Protein AF-A0A6L7U3V0-F1 (afdb_monomer_lite)

pLDDT: mean 71.32, std 18.44, range [29.11, 94.19]

Secondary structure (DSSP, 8-state):
-------S-HHHHHS-PPPPSS-TTT--S-EEEEEEEEEEEBTEEEEEEEEEEETTT--EE-PPPTTB-TTSBBHHHHHHHHHHHHTT--HHHHHHGGGGGT----HHHHHHHHHHHHHH--TT--GGG-SSSTTHHHHHTTSS--

Radius of gyration: 19.59 Å; chains: 1; bounding box: 61×40×42 Å

Foldseek 3Di:
DDPPPPPPDVVQQQDADDQDCADPPPRHRAKDWDDWDWDAAPPDDIHIWTWIAHPPPRDIDTDGGPQADPVRYGPVRLVVLQVCVVVVNPLVNSQCVCVVVVDGDDSVNSVVVNVVVVVVDPPPPPCVVVPPPVPPVVVVVVPVPD

Sequence (146 aa):
MSFTVVPEDPARQLADPGPPEACPYCGKRASWRNGCYERHRLPLDPCRVQRWRCQTCGRTHSPSPDGVTRQQRTWPWQEILMRLYWLGVSLRATSASPEVLGCFVSPTSLWRDVPRLQMEVQWGQSTRCGTFIRESVVAQLSNDGH

Structure (mmCIF, N/CA/C/O backbone):
data_AF-A0A6L7U3V0-F1
#
_entry.id   AF-A0A6L7U3V0-F1
#
loop_
_atom_site.group_PDB
_atom_site.id
_atom_site.type_symbol
_atom_site.label_atom_id
_atom_site.label_alt_id
_atom_site.label_comp_id
_atom_site.label_asym_id
_atom_site.label_entity_id
_atom_site.label_seq_id
_atom_site.pdbx_PDB_ins_code
_atom_site.Cartn_x
_atom_site.Cartn_y
_atom_site.Cartn_z
_atom_site.occupancy
_atom_site.B_iso_or_equiv
_atom_site.auth_seq_id
_atom_site.auth_comp_id
_atom_site.auth_asym_id
_atom_site.auth_atom_id
_atom_site.pdbx_PDB_model_num
ATOM 1 N N . MET A 1 1 ? 15.009 -19.023 -14.435 1.00 32.69 1 MET A N 1
ATOM 2 C CA . MET A 1 1 ? 15.245 -18.125 -13.284 1.00 32.69 1 MET A CA 1
ATOM 3 C C . MET A 1 1 ? 13.915 -17.485 -12.913 1.00 32.69 1 MET A C 1
ATOM 5 O O . MET A 1 1 ? 13.480 -16.577 -13.607 1.00 32.69 1 MET A O 1
ATOM 9 N N . SER A 1 2 ? 13.212 -18.013 -11.909 1.00 29.11 2 SER A N 1
ATOM 10 C CA . SER A 1 2 ? 11.955 -17.427 -11.428 1.00 29.11 2 SER A CA 1
ATOM 11 C C . SER A 1 2 ? 12.277 -16.313 -10.436 1.00 29.11 2 SER A C 1
ATOM 13 O O . SER A 1 2 ? 12.651 -16.580 -9.296 1.00 29.11 2 SER A O 1
ATOM 15 N N . PHE A 1 3 ? 12.162 -15.060 -10.867 1.00 37.81 3 PHE A N 1
ATOM 16 C CA . PHE A 1 3 ? 12.203 -13.917 -9.961 1.00 37.81 3 PHE A CA 1
ATOM 17 C C . PHE A 1 3 ? 10.817 -13.763 -9.331 1.00 37.81 3 PHE A C 1
ATOM 19 O O . PHE A 1 3 ? 10.003 -12.933 -9.730 1.00 37.81 3 PHE A O 1
ATOM 26 N N . THR A 1 4 ? 10.500 -14.648 -8.394 1.00 39.94 4 THR A N 1
ATOM 27 C CA . THR A 1 4 ? 9.308 -14.510 -7.567 1.00 39.94 4 THR A CA 1
ATOM 28 C C . THR A 1 4 ? 9.564 -13.389 -6.572 1.00 39.94 4 THR A C 1
ATOM 30 O O . THR A 1 4 ? 10.250 -13.583 -5.573 1.00 39.94 4 THR A O 1
ATOM 33 N N . VAL A 1 5 ? 8.999 -12.211 -6.846 1.00 51.38 5 VAL A N 1
ATOM 34 C CA . VAL A 1 5 ? 8.829 -11.118 -5.872 1.00 51.38 5 VAL A CA 1
ATOM 35 C C . VAL A 1 5 ? 7.737 -11.540 -4.893 1.00 51.38 5 VAL A C 1
ATOM 37 O O . VAL A 1 5 ? 6.664 -10.944 -4.822 1.00 51.38 5 VAL A O 1
ATOM 40 N N . VAL A 1 6 ? 7.961 -12.657 -4.213 1.00 50.38 6 VAL A N 1
ATOM 41 C CA . VAL A 1 6 ? 7.074 -13.124 -3.162 1.00 50.38 6 VAL A CA 1
ATOM 42 C C . VAL A 1 6 ? 7.534 -12.385 -1.910 1.00 50.38 6 VAL A C 1
ATOM 44 O O . VAL A 1 6 ? 8.701 -12.504 -1.537 1.00 50.38 6 VAL A O 1
ATOM 47 N N . PRO A 1 7 ? 6.680 -11.541 -1.310 1.00 51.78 7 PRO A N 1
ATOM 48 C CA . PRO A 1 7 ? 7.000 -10.912 -0.038 1.00 51.78 7 PRO A CA 1
ATOM 49 C C . PRO A 1 7 ? 7.358 -11.990 0.987 1.00 51.78 7 PRO A C 1
ATOM 51 O O . PRO A 1 7 ? 6.810 -13.084 0.924 1.00 51.78 7 PRO A O 1
ATOM 54 N N . GLU A 1 8 ? 8.249 -11.675 1.930 1.00 47.44 8 GLU A N 1
ATOM 55 C CA . GLU A 1 8 ? 8.792 -12.624 2.922 1.00 47.44 8 GLU A CA 1
ATOM 56 C C . GLU A 1 8 ? 7.713 -13.391 3.711 1.00 47.44 8 GLU A C 1
ATOM 58 O O . GLU A 1 8 ? 7.990 -14.456 4.253 1.00 47.44 8 GLU A O 1
ATOM 63 N N . ASP A 1 9 ? 6.475 -12.885 3.735 1.00 53.59 9 ASP A N 1
ATOM 64 C CA . ASP A 1 9 ? 5.312 -13.588 4.265 1.00 53.59 9 ASP A CA 1
ATOM 65 C C . ASP A 1 9 ? 4.016 -13.183 3.517 1.00 53.59 9 ASP A C 1
ATOM 67 O O . ASP A 1 9 ? 3.348 -12.205 3.887 1.00 53.59 9 ASP A O 1
ATOM 71 N N . PRO A 1 10 ? 3.622 -13.902 2.446 1.00 51.66 10 PRO A N 1
ATOM 72 C CA . PRO A 1 10 ? 2.382 -13.616 1.724 1.00 51.66 10 PRO A CA 1
ATOM 73 C C . PRO A 1 10 ? 1.141 -13.904 2.586 1.00 51.66 10 PRO A C 1
ATOM 75 O O . PRO A 1 10 ? 0.101 -13.267 2.404 1.00 51.66 10 PRO A O 1
ATOM 78 N N . ALA A 1 11 ? 1.248 -14.805 3.572 1.00 49.91 11 ALA A N 1
ATOM 79 C CA . ALA A 1 11 ? 0.158 -15.140 4.480 1.00 49.91 11 ALA A CA 1
ATOM 80 C C . ALA A 1 11 ? -0.136 -13.995 5.461 1.00 49.91 11 ALA A C 1
ATOM 82 O O . ALA A 1 11 ? -1.305 -13.705 5.710 1.00 49.91 11 ALA A O 1
ATOM 83 N N . ARG A 1 12 ? 0.879 -13.264 5.943 1.00 50.94 12 ARG A N 1
ATOM 84 C CA . ARG A 1 12 ? 0.685 -12.036 6.747 1.00 50.94 12 ARG A CA 1
ATOM 85 C C . ARG A 1 12 ? 0.041 -10.893 5.973 1.00 50.94 12 ARG A C 1
ATOM 87 O O . ARG A 1 12 ? -0.682 -10.095 6.561 1.00 50.94 12 ARG A O 1
ATOM 94 N N . GLN A 1 13 ? 0.266 -10.813 4.665 1.00 50.28 13 GLN A N 1
ATOM 95 C CA . GLN A 1 13 ? -0.384 -9.803 3.825 1.00 50.28 13 GLN A CA 1
ATOM 96 C C . GLN A 1 13 ? -1.850 -10.150 3.531 1.00 50.28 13 GLN A C 1
ATOM 98 O O . GLN A 1 13 ? -2.666 -9.251 3.319 1.00 50.28 13 GLN A O 1
ATOM 103 N N . LEU A 1 14 ? -2.201 -11.436 3.567 1.00 53.53 14 LEU A N 1
ATOM 104 C CA . LEU A 1 14 ? -3.572 -11.950 3.487 1.00 53.53 14 LEU A CA 1
ATOM 105 C C . LEU A 1 14 ? -4.286 -11.989 4.846 1.00 53.53 14 LEU A C 1
ATOM 107 O O . LEU A 1 14 ? -5.516 -12.041 4.879 1.00 53.53 14 LEU A O 1
ATOM 111 N N . ALA A 1 15 ? -3.533 -11.978 5.947 1.00 49.44 15 ALA A N 1
ATOM 112 C CA . ALA A 1 15 ? -4.076 -12.108 7.285 1.00 49.44 15 ALA A CA 1
ATOM 113 C C . ALA A 1 15 ? -4.994 -10.927 7.608 1.00 49.44 15 ALA A C 1
ATOM 115 O O . ALA A 1 15 ? -4.633 -9.763 7.434 1.00 49.44 15 ALA A O 1
ATOM 116 N N . ASP A 1 16 ? -6.190 -11.264 8.085 1.00 60.72 16 ASP A N 1
ATOM 117 C CA . ASP A 1 16 ? -7.133 -10.360 8.727 1.00 60.72 16 ASP A CA 1
ATOM 118 C C . ASP A 1 16 ? -6.389 -9.556 9.804 1.00 60.72 16 ASP A C 1
ATOM 120 O O . ASP A 1 16 ? -6.046 -10.124 10.847 1.00 60.72 16 ASP A O 1
ATOM 124 N N . PRO A 1 17 ? -6.058 -8.274 9.554 1.00 66.12 17 PRO A N 1
ATOM 125 C CA . PRO A 1 17 ? -5.284 -7.517 10.514 1.00 66.12 17 PRO A CA 1
ATOM 126 C C . PRO A 1 17 ? -6.092 -7.444 11.807 1.00 66.12 17 PRO A C 1
ATOM 128 O O . PRO A 1 17 ? -7.313 -7.248 11.785 1.00 66.12 17 PRO A O 1
ATOM 131 N N . GLY A 1 18 ? -5.402 -7.600 12.939 1.00 71.19 18 GLY A N 1
ATOM 132 C CA . GLY A 1 18 ? -5.993 -7.350 14.247 1.00 71.19 18 GLY A CA 1
ATOM 133 C C . GLY A 1 18 ? -6.668 -5.971 14.300 1.00 71.19 18 GLY A C 1
ATOM 134 O O . GLY A 1 18 ? -6.448 -5.125 13.425 1.00 71.19 18 GLY A O 1
ATOM 135 N N . PR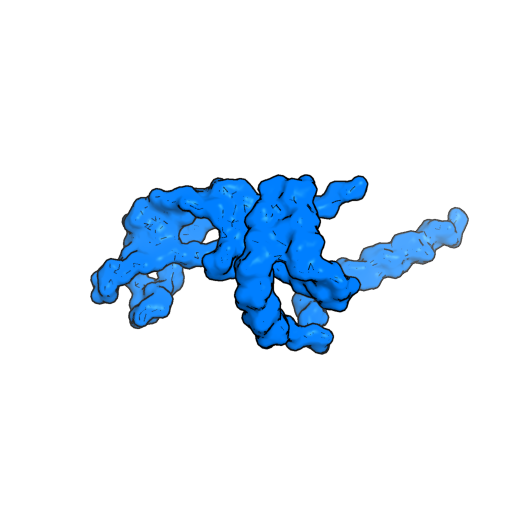O A 1 19 ? -7.522 -5.725 15.307 1.00 77.62 19 PRO A N 1
ATOM 136 C CA . PRO A 1 19 ? -8.198 -4.442 15.431 1.00 77.62 19 PRO A CA 1
ATOM 137 C C . PRO A 1 19 ? -7.181 -3.295 15.370 1.00 77.62 19 PRO A C 1
ATOM 139 O O . PRO A 1 19 ? -6.152 -3.360 16.046 1.00 77.62 19 PRO A O 1
ATOM 142 N N . PRO A 1 20 ? -7.444 -2.252 14.565 1.00 83.56 20 PRO A N 1
ATOM 143 C CA . PRO A 1 20 ? -6.528 -1.135 14.445 1.00 83.56 20 PRO A CA 1
ATOM 144 C C . PRO A 1 20 ? -6.380 -0.460 15.805 1.00 83.56 20 PRO A C 1
ATOM 146 O O . PRO A 1 20 ? -7.375 -0.201 16.488 1.00 83.56 20 PRO A O 1
ATOM 149 N N . GLU A 1 21 ? -5.140 -0.135 16.175 1.00 87.06 21 GLU A N 1
ATOM 150 C CA . GLU A 1 21 ? -4.832 0.472 17.474 1.00 87.06 21 GLU A CA 1
ATOM 151 C C . GLU A 1 21 ? -5.592 1.784 17.697 1.00 87.06 21 GLU A C 1
ATOM 153 O O . GLU A 1 21 ? -5.974 2.103 18.823 1.00 87.06 21 GLU A O 1
ATOM 158 N N . ALA A 1 22 ? -5.840 2.543 16.626 1.00 89.81 22 ALA A N 1
ATOM 159 C CA . ALA A 1 22 ? -6.599 3.782 16.653 1.00 89.81 22 ALA A CA 1
ATOM 160 C C . ALA A 1 22 ? -7.296 4.057 15.315 1.00 89.81 22 ALA A C 1
ATOM 162 O O . ALA A 1 22 ? -6.836 3.671 14.241 1.00 89.81 22 ALA A O 1
ATOM 163 N N . CYS A 1 23 ? -8.407 4.793 15.373 1.00 90.06 23 CYS A N 1
ATOM 164 C CA . CYS A 1 23 ? -9.073 5.299 14.181 1.00 90.06 23 CYS A CA 1
ATOM 165 C C . CYS A 1 23 ? -8.171 6.317 13.453 1.00 90.06 23 CYS A C 1
ATOM 167 O O . CYS A 1 23 ? -7.820 7.333 14.059 1.00 90.06 23 CYS A O 1
ATOM 169 N N . PRO A 1 24 ? -7.895 6.152 12.145 1.00 88.25 24 PRO A N 1
ATOM 170 C CA . PRO A 1 24 ? -7.024 7.057 11.387 1.00 88.25 24 PRO A CA 1
ATOM 171 C C . PRO A 1 24 ? -7.610 8.466 11.207 1.00 88.25 24 PRO A C 1
ATOM 173 O O . PRO A 1 24 ? -6.925 9.367 10.740 1.00 88.25 24 PRO A O 1
ATOM 176 N N . TYR A 1 25 ? -8.887 8.667 11.549 1.00 90.38 25 TYR A N 1
ATOM 177 C CA . TYR A 1 25 ? -9.566 9.953 11.401 1.00 90.38 25 TYR A CA 1
ATOM 178 C C . TYR A 1 25 ? -9.677 10.752 12.700 1.00 90.38 25 TYR A C 1
ATOM 180 O O . TYR A 1 25 ? -9.736 11.973 12.642 1.00 90.38 25 TYR A O 1
ATOM 188 N N . CYS A 1 26 ? -9.782 10.091 13.855 1.00 92.12 26 CYS A N 1
ATOM 189 C CA . CYS A 1 26 ? -10.017 10.770 15.137 1.00 92.12 26 CYS A CA 1
ATOM 190 C C . CYS A 1 26 ? -9.115 10.289 16.282 1.00 92.12 26 CYS A C 1
ATOM 192 O O . CYS A 1 26 ? -9.263 10.765 17.404 1.00 92.12 26 CYS A O 1
ATOM 194 N N . GLY A 1 27 ? -8.231 9.316 16.042 1.00 91.06 27 GLY A N 1
ATOM 195 C CA . GLY A 1 27 ? -7.275 8.803 17.028 1.00 91.06 27 GLY A CA 1
ATOM 196 C C . GLY A 1 27 ? -7.874 7.957 18.160 1.00 91.06 27 GLY A C 1
ATOM 197 O O . GLY A 1 27 ? -7.142 7.472 19.016 1.00 91.06 27 GLY A O 1
ATOM 198 N N . LYS A 1 28 ? -9.197 7.750 18.200 1.00 92.00 28 LYS A N 1
ATOM 199 C CA . LYS A 1 28 ? -9.854 6.960 19.255 1.00 92.00 28 LYS A CA 1
ATOM 200 C C . LYS A 1 28 ? -9.718 5.456 19.008 1.00 92.00 28 LYS A C 1
ATOM 202 O O . LYS A 1 28 ? -9.830 5.001 17.871 1.00 92.00 28 LYS A O 1
ATOM 207 N N . ARG A 1 29 ? -9.569 4.687 20.091 1.00 88.69 29 ARG A N 1
ATOM 208 C CA . ARG A 1 29 ? -9.367 3.223 20.087 1.00 88.69 29 ARG A CA 1
ATOM 209 C C . ARG A 1 29 ? -10.668 2.405 20.117 1.00 88.69 29 ARG A C 1
ATOM 211 O O . ARG A 1 29 ? -10.701 1.294 20.625 1.00 88.69 29 ARG A O 1
ATOM 218 N N . ALA A 1 30 ? -11.759 2.970 19.604 1.00 88.00 30 ALA A N 1
ATOM 219 C CA . ALA A 1 30 ? -13.071 2.329 19.580 1.00 88.00 30 ALA A CA 1
ATOM 220 C C . ALA A 1 30 ? -13.458 2.017 18.131 1.00 88.00 30 ALA A C 1
ATOM 222 O O . ALA A 1 30 ? -14.015 2.866 17.422 1.00 88.00 30 ALA A O 1
ATOM 223 N N . SER A 1 31 ? -13.123 0.811 17.674 1.00 89.06 31 SER A N 1
ATOM 224 C CA . SER A 1 31 ? -13.487 0.312 16.349 1.00 89.06 31 SER A CA 1
ATOM 225 C C . SER A 1 31 ? -14.103 -1.082 16.441 1.00 89.06 31 SER A C 1
ATOM 227 O O . SER A 1 31 ? -13.773 -1.857 17.333 1.00 89.06 31 SER A O 1
ATOM 229 N N . TRP A 1 32 ? -15.037 -1.387 15.542 1.00 90.69 32 TRP A N 1
ATOM 230 C CA . TRP A 1 32 ? -15.673 -2.701 15.452 1.00 90.69 32 TRP A CA 1
ATOM 231 C C . TRP A 1 32 ? -15.665 -3.212 14.012 1.00 90.69 32 TRP A C 1
ATOM 233 O O . TRP A 1 32 ? -15.575 -2.426 13.059 1.00 90.69 32 TRP A O 1
ATOM 243 N N . ARG A 1 33 ? -15.736 -4.537 13.859 1.00 89.94 33 ARG A N 1
ATOM 244 C CA . ARG A 1 33 ? -15.720 -5.215 12.558 1.00 89.94 33 ARG A CA 1
ATOM 245 C C . ARG A 1 33 ? -17.004 -4.914 11.791 1.00 89.94 33 ARG A C 1
ATOM 247 O O . ARG A 1 33 ? -18.089 -5.257 12.237 1.00 89.94 33 ARG A O 1
ATOM 254 N N . ASN A 1 34 ? -16.872 -4.314 10.614 1.00 90.94 34 ASN A N 1
ATOM 255 C CA . ASN A 1 34 ? -17.977 -3.910 9.745 1.00 90.94 34 ASN A CA 1
ATOM 256 C C . ASN A 1 34 ? -17.914 -4.646 8.395 1.00 90.94 34 ASN A C 1
ATOM 258 O O . ASN A 1 34 ? -17.856 -4.021 7.333 1.00 90.94 34 ASN A O 1
ATOM 262 N N . GLY A 1 35 ? -17.877 -5.979 8.459 1.00 87.31 35 GLY A N 1
ATOM 263 C CA . GLY A 1 35 ? -17.787 -6.859 7.293 1.00 87.31 35 GLY A CA 1
ATOM 264 C C . GLY A 1 35 ? -16.399 -6.909 6.648 1.00 87.31 35 GLY A C 1
ATOM 265 O O . GLY A 1 35 ? -15.436 -6.310 7.125 1.00 87.31 35 GLY A O 1
ATOM 266 N N . CYS A 1 36 ? -16.300 -7.642 5.547 1.00 86.38 36 CYS A N 1
ATOM 267 C CA . CYS A 1 36 ? -15.077 -7.798 4.768 1.00 86.38 36 CYS A CA 1
ATOM 268 C C . CYS A 1 36 ? -15.400 -7.742 3.273 1.00 86.38 36 CYS A C 1
ATOM 270 O O . CYS A 1 36 ? -16.546 -7.953 2.875 1.00 86.38 36 CYS A O 1
ATOM 272 N N . TYR A 1 37 ? -14.404 -7.424 2.454 1.00 84.88 37 TYR A N 1
ATOM 273 C CA . TYR A 1 37 ? -14.534 -7.392 0.998 1.00 84.88 37 TYR A CA 1
ATOM 274 C C . TYR A 1 37 ? -13.224 -7.814 0.343 1.00 84.88 37 TYR A C 1
ATOM 276 O O . TYR A 1 37 ? -12.157 -7.677 0.938 1.00 84.88 37 TYR A O 1
ATOM 284 N N . GLU A 1 38 ? -13.296 -8.332 -0.876 1.00 83.50 38 GLU A N 1
ATOM 285 C CA . GLU A 1 38 ? -12.107 -8.721 -1.629 1.00 83.50 38 GLU A CA 1
ATOM 286 C C . GLU A 1 38 ? -11.436 -7.513 -2.271 1.00 83.50 38 GLU A C 1
ATOM 288 O O . GLU A 1 38 ? -12.086 -6.558 -2.713 1.00 83.50 38 GLU A O 1
ATOM 293 N N . ARG A 1 39 ? -10.106 -7.542 -2.308 1.00 81.12 39 ARG A N 1
ATOM 294 C CA . ARG A 1 39 ? -9.312 -6.494 -2.931 1.00 81.12 39 ARG A CA 1
ATOM 295 C C . ARG A 1 39 ? -8.099 -7.083 -3.626 1.00 81.12 39 ARG A C 1
ATOM 297 O O . ARG A 1 39 ? -7.284 -7.750 -2.997 1.00 81.12 39 ARG A O 1
ATOM 304 N N . HIS A 1 40 ? -7.952 -6.764 -4.906 1.00 79.00 40 HIS A N 1
ATOM 305 C CA . HIS A 1 40 ? -6.755 -7.087 -5.674 1.00 79.00 40 HIS A CA 1
ATOM 306 C C . HIS A 1 40 ? -5.578 -6.243 -5.190 1.00 79.00 40 HIS A C 1
ATOM 308 O O . HIS A 1 40 ? -5.710 -5.022 -5.037 1.00 79.00 40 HIS A O 1
ATOM 314 N N . ARG A 1 41 ? -4.436 -6.887 -4.952 1.00 77.56 41 ARG A N 1
ATOM 315 C CA . ARG A 1 41 ? -3.198 -6.228 -4.532 1.00 77.56 41 ARG A CA 1
ATOM 316 C C . ARG A 1 41 ? -2.067 -6.724 -5.399 1.00 77.56 41 ARG A C 1
ATOM 318 O O . ARG A 1 41 ? -1.711 -7.869 -5.272 1.00 77.56 41 ARG A O 1
ATOM 325 N N . LEU A 1 42 ? -1.473 -5.896 -6.246 1.00 73.62 42 LEU A N 1
ATOM 326 C CA . LEU A 1 42 ? -0.410 -6.358 -7.138 1.00 73.62 42 LEU A CA 1
ATOM 327 C C . LEU A 1 42 ? 0.917 -6.549 -6.379 1.00 73.62 42 LEU A C 1
ATOM 329 O O . LEU A 1 42 ? 1.276 -5.678 -5.574 1.00 73.62 42 LEU A O 1
ATOM 333 N N . PRO A 1 43 ? 1.674 -7.628 -6.649 1.00 68.69 43 PRO A N 1
ATOM 334 C CA . PRO A 1 43 ? 1.414 -8.713 -7.612 1.00 68.69 43 PRO A CA 1
ATOM 335 C C . PRO A 1 43 ? 0.693 -9.943 -7.008 1.00 68.69 43 PRO A C 1
ATOM 337 O O . PRO A 1 43 ? 0.783 -11.041 -7.537 1.00 68.69 43 PRO A O 1
ATOM 340 N N . LEU A 1 44 ? 0.039 -9.784 -5.863 1.00 70.50 44 LEU A N 1
ATOM 341 C CA . LEU A 1 44 ? -0.629 -10.837 -5.102 1.00 70.50 44 LEU A CA 1
ATOM 342 C C . LEU A 1 44 ? -2.039 -11.147 -5.626 1.00 70.50 44 LEU A C 1
ATOM 344 O O . LEU A 1 44 ? -2.719 -10.318 -6.242 1.00 70.50 44 LEU A O 1
ATOM 348 N N . ASP A 1 45 ? -2.510 -12.335 -5.260 1.00 71.00 45 ASP A N 1
ATOM 349 C CA . ASP A 1 45 ? -3.896 -12.752 -5.434 1.00 71.00 45 ASP A CA 1
ATOM 350 C C . ASP A 1 45 ? -4.885 -11.854 -4.666 1.00 71.00 45 ASP A C 1
ATOM 352 O O . ASP A 1 45 ? -4.504 -11.133 -3.729 1.00 71.00 45 ASP A O 1
ATOM 356 N N . PRO A 1 46 ? -6.180 -11.867 -5.042 1.00 74.19 46 PRO A N 1
ATOM 357 C CA . PRO A 1 46 ? -7.215 -11.144 -4.316 1.00 74.19 46 PRO A CA 1
ATOM 358 C C . PRO A 1 46 ? -7.175 -11.482 -2.823 1.00 74.19 46 PRO A C 1
ATOM 360 O O . PRO A 1 46 ? -7.270 -12.636 -2.416 1.00 74.19 46 PRO A O 1
ATOM 363 N N . CYS A 1 47 ? -7.044 -10.452 -1.990 1.00 74.62 47 CYS A N 1
ATOM 364 C CA . CYS A 1 47 ? -6.986 -10.604 -0.544 1.00 74.62 47 CYS A CA 1
ATOM 365 C C . CYS A 1 47 ? -8.322 -10.197 0.077 1.00 74.62 47 CYS A C 1
ATOM 367 O O . CYS A 1 47 ? -8.900 -9.169 -0.293 1.00 74.62 47 CYS A O 1
ATOM 369 N N . ARG A 1 48 ? -8.785 -10.940 1.086 1.00 77.19 48 ARG A N 1
ATOM 370 C CA . ARG A 1 48 ? -9.961 -10.554 1.871 1.00 77.19 48 ARG A CA 1
ATOM 371 C C . ARG A 1 48 ? -9.568 -9.467 2.873 1.00 77.19 48 ARG A C 1
ATOM 373 O O . ARG A 1 48 ? -8.722 -9.673 3.734 1.00 77.19 48 ARG A O 1
ATOM 380 N N . VAL A 1 49 ? -10.163 -8.286 2.749 1.00 82.81 49 VAL A N 1
ATOM 381 C CA . VAL A 1 49 ? -9.846 -7.110 3.565 1.00 82.81 49 VAL A CA 1
ATOM 382 C C . VAL A 1 49 ? -10.936 -6.880 4.598 1.00 82.81 49 VAL A C 1
ATOM 384 O O . VAL A 1 49 ? -12.114 -6.731 4.261 1.00 82.81 49 VAL A O 1
ATOM 387 N N . GLN A 1 50 ? -10.535 -6.793 5.864 1.00 86.50 50 GLN A N 1
ATOM 388 C CA . GLN A 1 50 ? -11.428 -6.446 6.959 1.00 86.50 50 GLN A CA 1
ATOM 389 C C . GLN A 1 50 ? -11.738 -4.947 6.958 1.00 86.50 50 GLN A C 1
ATOM 391 O O . GLN A 1 50 ? -10.844 -4.095 6.952 1.00 86.50 50 GLN A O 1
ATOM 396 N N . ARG A 1 51 ? -13.031 -4.619 7.003 1.00 89.19 51 ARG A N 1
ATOM 397 C CA . ARG A 1 51 ? -13.511 -3.248 7.168 1.00 89.19 51 ARG A CA 1
ATOM 398 C C . ARG A 1 51 ? -13.790 -2.995 8.643 1.00 89.19 51 ARG A C 1
ATOM 400 O O . ARG A 1 51 ? -14.464 -3.784 9.302 1.00 89.19 51 ARG A O 1
ATOM 407 N N . TRP A 1 52 ? -13.320 -1.867 9.146 1.00 91.38 52 TRP A N 1
ATOM 408 C CA . TRP A 1 52 ? -13.541 -1.412 10.514 1.00 91.38 52 TRP A CA 1
ATOM 409 C C . TRP A 1 52 ? -14.402 -0.158 10.507 1.00 91.38 52 TRP A C 1
ATOM 411 O O . TRP A 1 52 ? -14.273 0.688 9.618 1.00 91.38 52 TRP A O 1
ATOM 421 N N . ARG A 1 53 ? -15.286 -0.011 11.494 1.00 92.62 53 ARG A N 1
ATOM 422 C CA . ARG A 1 53 ? -16.067 1.212 11.714 1.00 92.62 53 ARG A CA 1
ATOM 423 C C . ARG A 1 53 ? -15.731 1.788 13.079 1.00 92.62 53 ARG A C 1
ATOM 425 O O . ARG A 1 53 ? -15.783 1.085 14.083 1.00 92.62 53 ARG A O 1
ATOM 432 N N . CYS A 1 54 ? -15.377 3.068 13.119 1.00 94.06 54 CYS A N 1
ATOM 433 C CA . CYS A 1 54 ? -15.137 3.762 14.378 1.00 94.06 54 CYS A CA 1
ATOM 434 C C . CYS A 1 54 ? -16.468 4.051 15.079 1.00 94.06 54 CYS A C 1
ATOM 436 O O . CYS A 1 54 ? -17.389 4.574 14.451 1.00 94.06 54 CYS A O 1
ATOM 438 N N . GLN A 1 55 ? -16.559 3.751 16.374 1.00 94.12 55 GLN A N 1
ATOM 439 C CA . GLN A 1 55 ? -17.755 4.033 17.173 1.00 94.12 55 GLN A CA 1
ATOM 440 C C . GLN A 1 55 ? -17.874 5.515 17.551 1.00 94.12 55 GLN A C 1
ATOM 442 O O . GLN A 1 55 ? -18.975 5.999 17.764 1.00 94.12 55 GLN A O 1
ATOM 447 N N . THR A 1 56 ? -16.762 6.257 17.587 1.00 93.56 56 THR A N 1
ATOM 448 C CA . THR A 1 56 ? -16.780 7.681 17.953 1.00 93.56 56 THR A CA 1
ATOM 449 C C . THR A 1 56 ? -17.143 8.584 16.777 1.00 93.56 56 THR A C 1
ATOM 451 O O . THR A 1 56 ? -18.011 9.434 16.905 1.00 93.56 56 THR A O 1
ATOM 454 N N . CYS A 1 57 ? -16.482 8.429 15.624 1.00 94.19 57 CYS A N 1
ATOM 455 C CA . CYS A 1 57 ? -16.721 9.299 14.462 1.00 94.19 57 CYS A CA 1
ATOM 456 C C . CYS A 1 57 ? -17.604 8.660 13.382 1.00 94.19 57 CYS A C 1
ATOM 458 O O . CYS A 1 57 ? -17.872 9.286 12.360 1.00 94.19 57 CYS A O 1
ATOM 460 N N . GLY A 1 58 ? -17.993 7.391 13.544 1.00 93.06 58 GLY A N 1
ATOM 461 C CA . GLY A 1 58 ? -18.836 6.661 12.595 1.00 93.06 58 GLY A CA 1
ATOM 462 C C . GLY A 1 58 ? -18.165 6.277 11.270 1.00 93.06 58 GLY A C 1
ATOM 463 O O . GLY A 1 58 ? -18.759 5.511 10.507 1.00 93.06 58 GLY A O 1
ATOM 464 N N . ARG A 1 59 ? -16.948 6.766 10.986 1.00 93.19 59 ARG A N 1
ATOM 465 C CA . ARG A 1 59 ? -16.233 6.539 9.719 1.00 93.19 59 ARG A CA 1
ATOM 466 C C . ARG A 1 59 ? -15.711 5.111 9.604 1.00 93.19 59 ARG A C 1
ATOM 468 O O . ARG A 1 59 ? -15.276 4.506 10.587 1.00 93.19 59 ARG A O 1
ATOM 475 N N . THR A 1 60 ? -15.705 4.597 8.378 1.00 91.69 60 THR A N 1
ATOM 476 C CA . THR A 1 60 ? -15.151 3.277 8.067 1.00 91.69 60 THR A CA 1
ATOM 477 C C . THR A 1 60 ? -13.751 3.377 7.491 1.00 91.69 60 THR A C 1
ATOM 479 O O . THR A 1 60 ? -13.495 4.261 6.679 1.00 91.69 60 THR A O 1
ATOM 482 N N . HIS A 1 61 ? -12.878 2.449 7.856 1.00 88.38 61 HIS A N 1
ATOM 483 C CA . HIS A 1 61 ? -11.525 2.344 7.325 1.00 88.38 61 HIS A CA 1
ATOM 484 C C . HIS A 1 61 ? -11.130 0.878 7.167 1.00 88.38 61 HIS A C 1
ATOM 486 O O . HIS A 1 61 ? -11.667 -0.001 7.837 1.00 88.38 61 HIS A O 1
ATOM 492 N N . SER A 1 62 ? -10.181 0.642 6.271 1.00 86.81 62 SER A N 1
ATOM 493 C CA . SER A 1 62 ? -9.630 -0.678 5.989 1.00 86.81 62 SER A CA 1
ATOM 494 C C . SER A 1 62 ? -8.110 -0.525 5.986 1.00 86.81 62 SER A C 1
ATOM 496 O O . SER A 1 62 ? -7.564 -0.071 4.972 1.00 86.81 62 SER A O 1
ATOM 498 N N . PRO A 1 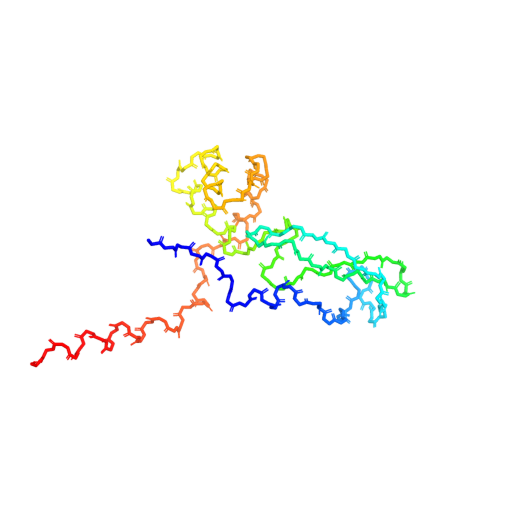63 ? -7.430 -0.768 7.122 1.00 78.75 63 PRO A N 1
ATOM 499 C CA . PRO A 1 63 ? -5.981 -0.654 7.179 1.00 78.75 63 PRO A CA 1
ATOM 500 C C . PRO A 1 63 ? -5.371 -1.618 6.156 1.00 78.75 63 PRO A C 1
ATOM 502 O O . PRO A 1 63 ? -5.814 -2.758 6.011 1.00 78.75 63 PRO A O 1
ATOM 505 N N . SER A 1 64 ? -4.417 -1.114 5.373 1.00 74.31 64 SER A N 1
ATOM 506 C CA . SER A 1 64 ? -3.625 -1.981 4.498 1.00 74.31 64 SER A CA 1
ATOM 507 C C . SER A 1 64 ? -2.603 -2.707 5.371 1.00 74.31 64 SER A C 1
ATOM 509 O O . SER A 1 64 ? -2.132 -2.103 6.334 1.00 74.31 64 SER A O 1
ATOM 511 N N . PRO A 1 65 ? -2.297 -3.981 5.089 1.00 70.50 65 PRO A N 1
ATOM 512 C CA . PRO A 1 65 ? -1.261 -4.694 5.816 1.00 70.50 65 PRO A CA 1
ATOM 513 C C . PRO A 1 65 ? 0.096 -4.052 5.543 1.00 70.50 65 PRO A C 1
ATOM 515 O O . PRO A 1 65 ? 0.286 -3.346 4.541 1.00 70.50 65 PRO A O 1
ATOM 518 N N . ASP A 1 66 ? 1.048 -4.361 6.410 1.00 70.50 66 ASP A N 1
ATOM 519 C CA . ASP A 1 66 ? 2.419 -3.908 6.257 1.00 70.50 66 ASP A CA 1
ATOM 520 C C . ASP A 1 66 ? 2.996 -4.363 4.913 1.00 70.50 66 ASP A C 1
ATOM 522 O O . ASP A 1 66 ? 2.728 -5.457 4.406 1.00 70.50 66 ASP A O 1
ATOM 526 N N . GLY A 1 67 ? 3.767 -3.480 4.285 1.00 70.50 67 GLY A N 1
ATOM 527 C CA . GLY A 1 67 ? 4.346 -3.751 2.973 1.00 70.50 67 GLY A CA 1
ATOM 528 C C . GLY A 1 67 ? 3.423 -3.458 1.783 1.00 70.50 67 GLY A C 1
ATOM 529 O O . GLY A 1 67 ? 3.912 -3.486 0.654 1.00 70.50 67 GLY A O 1
ATOM 530 N N . VAL A 1 68 ? 2.136 -3.133 1.992 1.00 75.25 68 VAL A N 1
ATOM 531 C CA . VAL A 1 68 ? 1.190 -2.779 0.916 1.00 75.25 68 VAL A CA 1
ATOM 532 C C . VAL A 1 68 ? 0.830 -1.297 0.962 1.00 75.25 68 VAL A C 1
ATOM 534 O O . VAL A 1 68 ? 0.295 -0.775 1.937 1.00 75.25 68 VAL A O 1
ATOM 537 N N . THR A 1 69 ? 1.065 -0.612 -0.151 1.00 74.31 69 THR A N 1
ATOM 538 C CA . THR A 1 69 ? 0.726 0.806 -0.304 1.00 74.31 69 THR A CA 1
ATOM 539 C C . THR A 1 69 ? -0.771 1.040 -0.504 1.00 74.31 69 THR A C 1
ATOM 541 O O . THR A 1 69 ? -1.544 0.137 -0.844 1.00 74.31 69 THR A O 1
ATOM 544 N N . ARG A 1 70 ? -1.207 2.300 -0.377 1.00 72.19 70 ARG A N 1
ATOM 545 C CA . ARG A 1 70 ? -2.604 2.706 -0.616 1.00 72.19 70 ARG A CA 1
ATOM 546 C C . ARG A 1 70 ? -3.100 2.309 -2.013 1.00 72.19 70 ARG A C 1
ATOM 548 O O . ARG A 1 70 ? -4.265 1.933 -2.157 1.00 72.19 70 ARG A O 1
ATOM 555 N N . GLN A 1 71 ? -2.210 2.325 -3.003 1.00 75.56 71 GLN A N 1
ATOM 556 C CA . GLN A 1 71 ? -2.425 1.914 -4.393 1.00 75.56 71 GLN A CA 1
ATOM 557 C C . GLN A 1 71 ? -2.572 0.395 -4.562 1.00 75.56 71 GLN A C 1
ATOM 559 O O . GLN A 1 71 ? -2.709 -0.073 -5.688 1.00 75.56 71 GLN A O 1
ATOM 564 N N . GLN A 1 72 ? -2.563 -0.367 -3.463 1.00 76.19 72 GLN A N 1
ATOM 565 C CA . GLN A 1 72 ? -2.656 -1.825 -3.464 1.00 76.19 72 GLN A CA 1
ATOM 566 C C . GLN A 1 72 ? -1.494 -2.468 -4.222 1.00 76.19 72 GLN A C 1
ATOM 568 O O . GLN A 1 72 ? -1.678 -3.408 -4.984 1.00 76.19 72 GLN A O 1
ATOM 573 N N . ARG A 1 73 ? -0.291 -1.924 -4.030 1.00 80.19 73 ARG A N 1
ATOM 574 C CA . ARG A 1 73 ? 0.957 -2.454 -4.587 1.00 80.19 73 ARG A CA 1
ATOM 575 C C . ARG A 1 73 ? 1.921 -2.724 -3.453 1.00 80.19 73 ARG A C 1
ATOM 577 O O . ARG A 1 73 ? 2.002 -1.896 -2.538 1.00 80.19 73 ARG A O 1
ATOM 584 N N . THR A 1 74 ? 2.638 -3.835 -3.516 1.00 79.69 74 THR A N 1
ATOM 585 C CA . THR A 1 74 ? 3.691 -4.114 -2.541 1.00 79.69 74 THR A CA 1
ATOM 586 C C . THR A 1 74 ? 4.872 -3.154 -2.726 1.00 79.69 74 THR A C 1
ATOM 588 O O . THR A 1 74 ? 5.113 -2.645 -3.825 1.00 79.69 74 THR A O 1
ATOM 591 N N . TRP A 1 75 ? 5.606 -2.881 -1.650 1.00 77.50 75 TRP A N 1
ATOM 592 C CA . TRP A 1 75 ? 6.822 -2.062 -1.699 1.00 77.50 75 TRP A CA 1
ATOM 593 C C . TRP A 1 75 ? 7.875 -2.597 -2.688 1.00 77.50 75 TRP A C 1
ATOM 595 O O . TRP A 1 75 ? 8.285 -1.830 -3.562 1.00 77.50 75 TRP A O 1
ATOM 605 N N . PRO A 1 76 ? 8.246 -3.896 -2.657 1.00 78.50 76 PRO A N 1
ATOM 606 C CA . PRO A 1 76 ? 9.208 -4.452 -3.614 1.00 78.50 76 PRO A CA 1
ATOM 607 C C . PRO A 1 76 ? 8.775 -4.280 -5.074 1.00 78.50 76 PRO A C 1
ATOM 609 O O . PRO A 1 76 ? 9.587 -3.997 -5.952 1.00 78.50 76 PRO A O 1
ATOM 612 N N . TRP A 1 77 ? 7.472 -4.391 -5.341 1.00 79.88 77 TRP A N 1
ATOM 613 C CA . TRP A 1 77 ? 6.923 -4.185 -6.676 1.00 79.88 77 TRP A CA 1
ATOM 614 C C . TRP A 1 77 ? 7.120 -2.752 -7.176 1.00 79.88 77 TRP A C 1
ATOM 616 O O . TRP A 1 77 ? 7.507 -2.531 -8.324 1.00 79.88 77 TRP A O 1
ATOM 626 N N . GLN A 1 78 ? 6.886 -1.765 -6.311 1.00 80.94 78 GLN A N 1
ATOM 627 C CA . GLN A 1 78 ? 7.108 -0.359 -6.650 1.00 80.94 78 GLN A CA 1
ATOM 628 C C . GLN A 1 78 ? 8.584 -0.054 -6.899 1.00 80.94 78 GLN A C 1
ATOM 630 O O . GLN A 1 78 ? 8.903 0.706 -7.814 1.00 80.94 78 GLN A O 1
ATOM 635 N N . GLU A 1 79 ? 9.477 -0.682 -6.138 1.00 81.62 79 GLU A N 1
ATOM 636 C CA . GLU A 1 79 ? 10.916 -0.529 -6.316 1.00 81.62 79 GLU A CA 1
ATOM 637 C C . GLU A 1 79 ? 11.387 -1.058 -7.677 1.00 81.62 79 GLU A C 1
ATOM 639 O O . GLU A 1 79 ? 12.136 -0.376 -8.377 1.00 81.62 79 GLU A O 1
ATOM 644 N N . ILE A 1 80 ? 10.904 -2.227 -8.102 1.00 84.06 80 ILE A N 1
ATOM 645 C CA . ILE A 1 80 ? 11.233 -2.797 -9.418 1.00 84.06 80 ILE A CA 1
ATOM 646 C C . ILE A 1 80 ? 10.758 -1.879 -10.542 1.00 84.06 80 ILE A C 1
ATOM 648 O O . ILE A 1 80 ? 11.530 -1.566 -11.448 1.00 84.06 80 ILE A O 1
ATOM 652 N N . LEU A 1 81 ? 9.510 -1.408 -10.468 1.00 83.00 81 LEU A N 1
ATOM 653 C CA . LEU A 1 81 ? 8.963 -0.483 -11.463 1.00 83.00 81 LEU A CA 1
ATOM 654 C C . LEU A 1 81 ? 9.775 0.815 -11.540 1.00 83.00 81 LEU A C 1
ATOM 656 O O . LEU A 1 81 ? 10.009 1.330 -12.634 1.00 83.00 81 LEU A O 1
ATOM 660 N N . MET A 1 82 ? 10.236 1.325 -10.396 1.00 83.56 82 MET A N 1
ATOM 661 C CA . MET A 1 82 ? 11.068 2.524 -10.345 1.00 83.56 82 MET A CA 1
ATOM 662 C C . MET A 1 82 ? 12.463 2.288 -10.927 1.00 83.56 82 MET A C 1
ATOM 664 O O . MET A 1 82 ? 12.942 3.098 -11.717 1.00 83.56 82 MET A O 1
ATOM 668 N N . ARG A 1 83 ? 13.100 1.159 -10.594 1.00 85.56 83 ARG A N 1
ATOM 669 C CA . ARG A 1 83 ? 14.404 0.777 -11.156 1.00 85.56 83 ARG A CA 1
ATOM 670 C C . ARG A 1 83 ? 14.331 0.645 -12.677 1.00 85.56 83 ARG A C 1
ATOM 672 O O . ARG A 1 83 ? 15.190 1.185 -13.363 1.00 85.56 83 ARG A O 1
ATOM 679 N N . LEU A 1 84 ? 13.288 0.003 -13.209 1.00 85.50 84 LEU A N 1
ATOM 680 C CA . LEU A 1 84 ? 13.064 -0.088 -14.657 1.00 85.50 84 LEU A CA 1
ATOM 681 C C . LEU A 1 84 ? 12.923 1.301 -15.289 1.00 85.50 84 LEU A C 1
ATOM 683 O O . LEU A 1 84 ? 13.602 1.602 -16.269 1.00 85.50 84 LEU A O 1
ATOM 687 N N . TYR A 1 85 ? 12.096 2.165 -14.697 1.00 84.62 85 TYR A N 1
ATOM 688 C CA . TYR A 1 85 ? 11.930 3.539 -15.169 1.00 84.62 85 TYR A CA 1
ATOM 689 C C . TYR A 1 85 ? 13.260 4.312 -15.198 1.00 84.62 85 TYR A C 1
ATOM 691 O O . TYR A 1 85 ? 13.559 4.990 -16.180 1.00 84.62 85 TYR A O 1
ATOM 699 N N . TRP A 1 86 ? 14.097 4.172 -14.168 1.00 85.69 86 TRP A N 1
ATOM 700 C CA . TRP A 1 86 ? 15.395 4.848 -14.112 1.00 85.69 86 TRP A CA 1
ATOM 701 C C . TRP A 1 86 ? 16.476 4.290 -15.012 1.00 85.69 86 TRP A C 1
ATOM 703 O O . TRP A 1 86 ? 17.322 5.054 -15.467 1.00 85.69 86 TRP A O 1
ATOM 713 N N . LEU A 1 87 ? 16.423 3.003 -15.338 1.00 88.31 87 LEU A N 1
ATOM 714 C CA . LEU A 1 87 ? 17.278 2.413 -16.366 1.00 88.31 87 LEU A CA 1
ATOM 715 C C . LEU A 1 87 ? 16.909 2.891 -17.785 1.00 88.31 87 LEU A C 1
ATOM 717 O O . LEU A 1 87 ? 17.449 2.387 -18.765 1.00 88.31 87 LEU A O 1
ATOM 721 N N . GLY A 1 88 ? 15.994 3.860 -17.911 1.00 89.31 88 GLY A N 1
ATOM 722 C CA . GLY A 1 88 ? 15.583 4.447 -19.182 1.00 89.31 88 GLY A CA 1
ATOM 723 C C . GLY A 1 88 ? 14.529 3.623 -19.914 1.00 89.31 88 GLY A C 1
ATOM 724 O O . GLY A 1 88 ? 14.214 3.918 -21.068 1.00 89.31 88 GLY A O 1
ATOM 725 N N . VAL A 1 89 ? 13.949 2.605 -19.266 1.00 89.06 89 VAL A N 1
ATOM 726 C CA . VAL A 1 89 ? 12.835 1.857 -19.846 1.00 89.06 89 VAL A CA 1
ATOM 727 C C . VAL A 1 89 ? 11.635 2.795 -19.930 1.00 89.06 89 VAL A C 1
ATOM 729 O O . VAL A 1 89 ? 11.183 3.363 -18.932 1.00 89.06 89 VAL A O 1
ATOM 732 N N . SER A 1 90 ? 11.122 2.986 -21.149 1.00 88.88 90 SER A N 1
ATOM 733 C CA . SER A 1 90 ? 9.973 3.865 -21.375 1.00 88.88 90 SER A CA 1
ATOM 734 C C . SER A 1 90 ? 8.797 3.466 -20.479 1.00 88.88 90 SER A C 1
ATOM 736 O O . SER A 1 90 ? 8.569 2.281 -20.252 1.00 88.88 90 SER A O 1
ATOM 738 N N . LEU A 1 91 ? 7.987 4.431 -20.027 1.00 84.38 91 LEU A N 1
ATOM 739 C CA . LEU A 1 91 ? 6.809 4.147 -19.187 1.00 84.38 91 LEU A CA 1
ATOM 740 C C . LEU A 1 91 ? 5.894 3.072 -19.787 1.00 84.38 91 LEU A C 1
ATOM 742 O O . LEU A 1 91 ? 5.328 2.283 -19.039 1.00 84.38 91 LEU A O 1
ATOM 746 N N . ARG A 1 92 ? 5.774 3.027 -21.122 1.00 85.25 92 ARG A N 1
ATOM 747 C CA . ARG A 1 92 ? 4.997 2.006 -21.842 1.00 85.25 92 ARG A CA 1
ATOM 748 C C . ARG A 1 92 ? 5.626 0.617 -21.737 1.00 85.25 92 ARG A C 1
ATOM 750 O O . ARG A 1 92 ? 4.923 -0.351 -21.465 1.00 85.25 92 ARG A O 1
ATOM 757 N N . ALA A 1 93 ? 6.940 0.518 -21.918 1.00 84.38 93 ALA A N 1
ATOM 758 C CA . ALA A 1 93 ? 7.657 -0.743 -21.759 1.00 84.38 93 ALA A CA 1
ATOM 759 C C . ALA A 1 93 ? 7.647 -1.207 -20.291 1.00 84.38 93 ALA A C 1
ATOM 761 O O . ALA A 1 93 ? 7.403 -2.380 -20.014 1.00 84.38 93 ALA A O 1
ATOM 762 N N . THR A 1 94 ? 7.791 -0.284 -19.338 1.00 84.69 94 THR A N 1
ATOM 763 C CA . THR A 1 94 ? 7.701 -0.572 -17.901 1.00 84.69 94 THR A CA 1
ATOM 764 C C . THR A 1 94 ? 6.294 -0.991 -17.480 1.00 84.69 94 THR A C 1
ATOM 766 O O . THR A 1 94 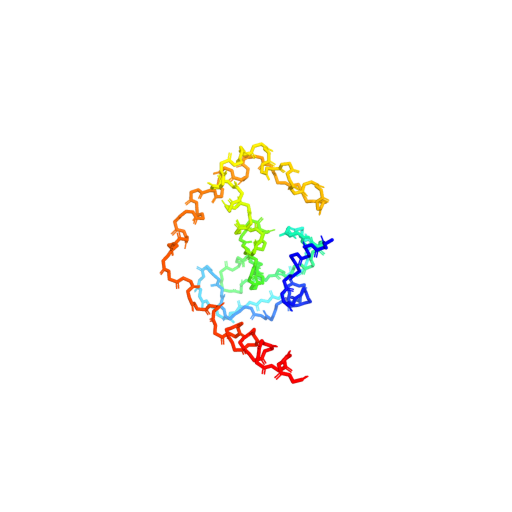? 6.168 -1.840 -16.609 1.00 84.69 94 THR A O 1
ATOM 769 N N . SER A 1 95 ? 5.229 -0.457 -18.092 1.00 83.00 95 SER A N 1
ATOM 770 C CA . SER A 1 95 ? 3.857 -0.935 -17.849 1.00 83.00 95 SER A CA 1
ATOM 771 C C . SER A 1 95 ? 3.562 -2.301 -18.466 1.00 83.00 95 SER A C 1
ATOM 773 O O . SER A 1 95 ? 2.758 -3.039 -17.908 1.00 83.00 95 SER A O 1
ATOM 775 N N . ALA A 1 96 ? 4.215 -2.637 -19.583 1.00 83.38 96 ALA A N 1
ATOM 776 C CA . ALA A 1 96 ? 4.036 -3.914 -20.274 1.00 83.38 96 ALA A CA 1
ATOM 777 C C . ALA A 1 96 ? 4.867 -5.049 -19.647 1.00 83.38 96 ALA A C 1
ATOM 779 O O . ALA A 1 96 ? 4.467 -6.205 -19.674 1.00 83.38 96 ALA A O 1
ATOM 780 N N . SER A 1 97 ? 6.014 -4.736 -19.036 1.00 78.75 97 SER A N 1
ATOM 781 C CA . SER A 1 97 ? 6.899 -5.742 -18.423 1.00 78.75 97 SER A CA 1
ATOM 782 C C . SER A 1 97 ? 6.200 -6.589 -17.335 1.00 78.75 97 SER A C 1
ATOM 784 O O . SER A 1 97 ? 6.378 -7.807 -17.319 1.00 78.75 97 SER A O 1
ATOM 786 N N . PRO A 1 98 ? 5.355 -6.003 -16.464 1.00 75.56 98 PRO A N 1
ATOM 787 C CA . PRO A 1 98 ? 4.481 -6.724 -15.546 1.00 75.56 98 PRO A CA 1
ATOM 788 C C . PRO A 1 98 ? 3.497 -7.715 -16.160 1.00 75.56 98 PRO A C 1
ATOM 790 O O . PRO A 1 98 ? 3.097 -8.647 -15.463 1.00 75.56 98 PRO A O 1
ATOM 793 N N . GLU A 1 99 ? 3.091 -7.534 -17.420 1.00 78.81 99 GLU A N 1
ATOM 794 C CA . GLU A 1 99 ? 2.086 -8.400 -18.050 1.00 78.81 99 GLU A CA 1
ATOM 795 C C . GLU A 1 99 ? 2.603 -9.838 -18.167 1.00 78.81 99 GLU A C 1
ATOM 797 O O . GLU A 1 99 ? 1.840 -10.786 -17.996 1.00 78.81 99 GLU A O 1
ATOM 802 N N . VAL A 1 100 ? 3.921 -10.005 -18.329 1.00 76.00 100 VAL A N 1
ATOM 803 C CA . VAL A 1 100 ? 4.607 -11.310 -18.296 1.00 76.00 100 VAL A CA 1
ATOM 804 C C . VAL A 1 100 ? 4.443 -12.005 -16.938 1.00 76.00 100 VAL A C 1
ATOM 806 O O . VAL A 1 100 ? 4.422 -13.230 -16.862 1.00 76.00 100 VAL A O 1
ATOM 809 N N . LEU A 1 101 ? 4.292 -11.231 -15.863 1.00 71.62 101 LEU A N 1
ATOM 810 C CA . LEU A 1 101 ? 4.042 -11.711 -14.502 1.00 71.62 101 LEU A CA 1
ATOM 811 C C . LEU A 1 101 ? 2.538 -11.779 -14.174 1.00 71.62 101 LEU A C 1
ATOM 813 O O . LEU A 1 101 ? 2.171 -11.889 -13.006 1.00 71.62 101 LEU A O 1
ATOM 817 N N . GLY A 1 102 ? 1.660 -11.661 -15.177 1.00 72.31 102 GLY A N 1
ATOM 818 C CA . GLY A 1 102 ? 0.204 -11.679 -14.998 1.00 72.31 102 GLY A CA 1
ATOM 819 C C . GLY A 1 102 ? -0.363 -10.426 -14.323 1.00 72.31 102 GLY A C 1
ATOM 820 O O . GLY A 1 102 ? -1.528 -10.402 -13.932 1.00 72.31 102 GLY A O 1
ATOM 821 N N . CYS A 1 103 ? 0.442 -9.373 -14.175 1.00 76.94 103 CYS A N 1
ATOM 822 C CA . CYS A 1 103 ? 0.066 -8.151 -13.478 1.00 76.94 103 CYS A CA 1
ATOM 823 C C . CYS A 1 103 ? -0.083 -7.003 -14.475 1.00 76.94 103 CYS A C 1
ATOM 825 O O . CYS A 1 103 ? 0.858 -6.680 -15.187 1.00 76.94 103 CYS A O 1
ATOM 827 N N . PHE A 1 104 ? -1.223 -6.314 -14.491 1.00 78.81 104 PHE A N 1
ATOM 828 C CA . PHE A 1 104 ? -1.388 -5.125 -15.331 1.00 78.81 104 PHE A CA 1
ATOM 829 C C . PHE A 1 104 ? -1.223 -3.841 -14.515 1.00 78.81 104 PHE A C 1
ATOM 831 O O . PHE A 1 104 ? -1.921 -3.610 -13.523 1.00 78.81 104 PHE A O 1
ATOM 838 N N . VAL A 1 105 ? -0.328 -2.959 -14.961 1.00 80.12 105 VAL A N 1
ATOM 839 C CA . VAL A 1 105 ? -0.184 -1.606 -14.418 1.00 80.12 105 VAL A CA 1
ATOM 840 C C . VAL A 1 105 ? -0.341 -0.612 -15.553 1.00 80.12 105 VAL A C 1
ATOM 842 O O . VAL A 1 105 ? 0.514 -0.533 -16.422 1.00 80.12 105 VAL A O 1
ATOM 845 N N . SER A 1 106 ? -1.392 0.211 -15.524 1.00 83.44 106 SER A N 1
ATOM 846 C CA . SER A 1 106 ? -1.552 1.223 -16.570 1.00 83.44 106 SER A CA 1
ATOM 847 C C . 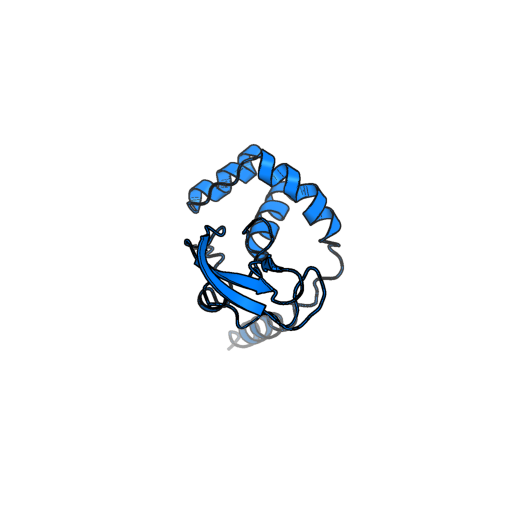SER A 1 106 ? -0.394 2.239 -16.559 1.00 83.44 106 SER A C 1
ATOM 849 O O . SER A 1 106 ? 0.025 2.668 -15.473 1.00 83.44 106 SER A O 1
ATOM 851 N N . PRO A 1 107 ? 0.077 2.704 -17.736 1.00 83.38 107 PRO A N 1
ATOM 852 C CA . PRO A 1 107 ? 1.116 3.732 -17.830 1.00 83.38 107 PRO A CA 1
ATOM 853 C C . PRO A 1 107 ? 0.779 4.989 -17.018 1.00 83.38 107 PRO A C 1
ATOM 855 O O . PRO A 1 107 ? 1.642 5.578 -16.375 1.00 83.38 107 PRO A O 1
ATOM 858 N N . THR A 1 108 ? -0.500 5.376 -16.986 1.00 86.44 108 THR A N 1
ATOM 859 C CA . THR A 1 108 ? -0.992 6.518 -16.202 1.00 86.44 108 THR A CA 1
ATOM 860 C C . THR A 1 108 ? -0.833 6.302 -14.699 1.00 86.44 108 THR A C 1
ATOM 862 O O . THR A 1 108 ? -0.489 7.234 -13.974 1.00 86.44 108 THR A O 1
ATOM 865 N N . SER A 1 109 ? -1.079 5.084 -14.210 1.00 82.81 109 SER A N 1
ATOM 866 C CA . SER A 1 109 ? -0.884 4.764 -12.792 1.00 82.81 109 SER A CA 1
ATOM 867 C C . SER A 1 109 ? 0.593 4.784 -12.421 1.00 82.81 109 SER A C 1
ATOM 869 O O . SER A 1 109 ? 0.941 5.278 -11.355 1.00 82.81 109 SER A O 1
ATOM 871 N N . LEU A 1 110 ? 1.454 4.278 -13.308 1.00 83.19 110 LEU A N 1
ATOM 872 C CA . LEU A 1 110 ? 2.902 4.336 -13.127 1.00 83.19 110 LEU A CA 1
ATOM 873 C C . LEU A 1 110 ? 3.400 5.788 -13.094 1.00 83.19 110 LEU A C 1
ATOM 875 O O . LEU A 1 110 ? 4.099 6.166 -12.162 1.00 83.19 110 LEU A O 1
ATOM 879 N N . TRP A 1 111 ? 2.969 6.623 -14.042 1.00 85.56 111 TRP A N 1
ATOM 880 C CA . TRP A 1 111 ? 3.331 8.043 -14.086 1.00 85.56 111 TRP A CA 1
ATOM 881 C C . TRP A 1 111 ? 2.939 8.799 -12.806 1.00 85.56 111 TRP A C 1
ATOM 883 O O . TRP A 1 111 ? 3.716 9.610 -12.318 1.00 85.56 111 TRP A O 1
ATOM 893 N N . ARG A 1 112 ? 1.772 8.501 -12.214 1.00 83.75 112 ARG A N 1
ATOM 894 C CA . ARG A 1 112 ? 1.354 9.090 -10.925 1.00 83.75 112 ARG A CA 1
ATOM 895 C C . ARG A 1 112 ? 2.194 8.615 -9.741 1.00 83.75 112 ARG A C 1
ATOM 897 O O . ARG A 1 112 ? 2.345 9.355 -8.773 1.00 83.75 112 ARG A O 1
ATOM 904 N N . ASP A 1 113 ? 2.699 7.387 -9.798 1.00 80.88 113 ASP A N 1
ATOM 905 C CA . ASP A 1 113 ? 3.538 6.830 -8.740 1.00 80.88 113 ASP A CA 1
ATOM 906 C C . ASP A 1 113 ? 4.974 7.361 -8.795 1.00 80.88 113 ASP A C 1
ATOM 908 O O . ASP A 1 113 ? 5.604 7.450 -7.744 1.00 80.88 113 ASP A O 1
ATOM 912 N N . VAL A 1 114 ? 5.475 7.763 -9.971 1.00 80.88 114 VAL A N 1
ATOM 913 C CA . VAL A 1 114 ? 6.864 8.225 -10.134 1.00 80.88 114 VAL A CA 1
ATOM 914 C C . VAL A 1 114 ? 7.218 9.391 -9.198 1.00 80.88 114 VAL A C 1
ATOM 916 O O . VAL A 1 114 ? 8.140 9.215 -8.405 1.00 80.88 114 VAL A O 1
ATOM 919 N N . PRO A 1 115 ? 6.497 10.531 -9.182 1.00 82.19 115 PRO A N 1
ATOM 920 C CA . PRO A 1 115 ? 6.824 11.639 -8.282 1.00 82.19 115 PRO A CA 1
ATOM 921 C C . PRO A 1 115 ? 6.750 11.250 -6.803 1.00 82.19 115 PRO A C 1
ATOM 923 O O . PRO A 1 115 ? 7.589 11.658 -6.007 1.00 82.19 115 PRO A O 1
ATOM 926 N N . ARG A 1 116 ? 5.764 10.425 -6.428 1.00 75.19 116 ARG A N 1
ATOM 927 C CA . ARG A 1 116 ? 5.580 9.971 -5.043 1.00 75.19 116 ARG A CA 1
ATOM 928 C C . ARG A 1 116 ? 6.765 9.128 -4.579 1.00 75.19 116 ARG A C 1
ATOM 930 O O . ARG A 1 116 ? 7.322 9.383 -3.518 1.00 75.19 116 ARG A O 1
ATOM 937 N N . LEU A 1 117 ? 7.161 8.159 -5.396 1.00 73.44 117 LEU A N 1
ATOM 938 C CA . LEU A 1 117 ? 8.298 7.290 -5.117 1.00 73.44 117 LEU A CA 1
ATOM 939 C C . LEU A 1 117 ? 9.625 8.058 -5.178 1.00 73.44 117 LEU A C 1
ATOM 941 O O . LEU A 1 117 ? 10.512 7.789 -4.384 1.00 73.44 117 LEU A O 1
ATOM 945 N N . GLN A 1 118 ? 9.765 9.055 -6.050 1.00 74.12 118 GLN A N 1
ATOM 946 C CA . GLN A 1 118 ? 10.946 9.926 -6.057 1.00 74.12 118 GLN A CA 1
ATOM 947 C C . GLN A 1 118 ? 11.097 10.723 -4.754 1.00 74.12 118 GLN A C 1
ATOM 949 O O . GLN A 1 118 ? 12.218 10.923 -4.298 1.00 74.12 118 GLN A O 1
ATOM 954 N N . MET A 1 119 ? 9.990 11.160 -4.143 1.00 64.50 119 MET A N 1
ATOM 955 C CA . MET A 1 119 ? 10.017 11.842 -2.843 1.00 64.50 119 MET A CA 1
ATOM 956 C C . MET A 1 119 ? 10.262 10.879 -1.676 1.00 64.50 119 MET A C 1
ATOM 958 O O . MET A 1 119 ? 10.916 11.251 -0.705 1.00 64.50 119 MET A O 1
ATOM 962 N N . GLU A 1 120 ? 9.725 9.659 -1.753 1.00 64.62 120 GLU A N 1
ATOM 963 C CA . GLU A 1 120 ? 9.889 8.632 -0.717 1.00 64.62 120 GLU A CA 1
ATOM 964 C C . GLU A 1 120 ? 11.292 8.018 -0.729 1.00 64.62 120 GLU A C 1
ATOM 966 O O . GLU A 1 120 ? 11.818 7.671 0.330 1.00 64.62 120 GLU A O 1
ATOM 971 N N . VAL A 1 121 ? 11.921 7.895 -1.903 1.00 58.56 121 VAL A N 1
ATOM 972 C CA . VAL A 1 121 ? 13.226 7.255 -2.011 1.00 58.56 121 VAL A CA 1
ATOM 973 C C . VAL A 1 121 ? 14.350 8.284 -2.112 1.00 58.56 121 VAL A C 1
ATOM 975 O O . VAL A 1 121 ? 14.786 8.700 -3.182 1.00 58.56 121 VAL A O 1
ATOM 978 N N . GLN A 1 122 ? 14.884 8.646 -0.949 1.00 46.25 122 GLN A N 1
ATOM 979 C CA . GLN A 1 122 ? 16.207 9.243 -0.820 1.00 46.25 122 GLN A CA 1
ATOM 980 C C . GLN A 1 122 ? 17.236 8.100 -0.942 1.00 46.25 122 GLN A C 1
ATOM 982 O O . GLN A 1 122 ? 17.543 7.423 0.041 1.00 46.25 122 GLN A O 1
ATOM 987 N N . TRP A 1 123 ? 17.729 7.834 -2.161 1.00 49.56 123 TRP A N 1
ATOM 988 C CA . TRP A 1 123 ? 18.661 6.735 -2.516 1.00 49.56 123 TRP A CA 1
ATOM 989 C C . TRP A 1 123 ? 20.080 6.893 -1.940 1.00 49.56 123 TRP A C 1
ATOM 991 O O . TRP A 1 123 ? 21.080 6.704 -2.626 1.00 49.56 123 TRP A O 1
ATOM 1001 N N . GLY A 1 124 ? 20.175 7.252 -0.662 1.00 44.16 124 GLY A N 1
ATOM 1002 C CA . GLY A 1 124 ? 21.426 7.373 0.077 1.00 44.16 124 GLY A CA 1
ATOM 1003 C C . GLY A 1 124 ? 21.423 6.722 1.459 1.00 44.16 124 GLY A C 1
ATOM 1004 O O . GLY A 1 124 ? 22.482 6.699 2.074 1.00 44.16 124 GLY A O 1
ATOM 1005 N N . GLN A 1 125 ? 20.296 6.203 1.980 1.00 42.59 125 GLN A N 1
ATOM 1006 C CA . GLN A 1 125 ? 20.261 5.669 3.359 1.00 42.59 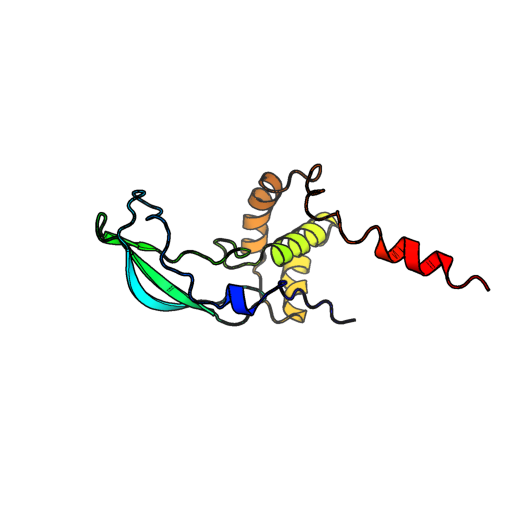125 GLN A CA 1
ATOM 1007 C C . GLN A 1 125 ? 19.440 4.387 3.601 1.00 42.59 125 GLN A C 1
ATOM 1009 O O . GLN A 1 125 ? 19.279 3.988 4.755 1.00 42.59 125 GLN A O 1
ATOM 1014 N N . SER A 1 126 ? 18.994 3.645 2.578 1.00 43.06 126 SER A N 1
ATOM 1015 C CA . SER A 1 126 ? 18.415 2.303 2.813 1.00 43.06 126 SER A CA 1
ATOM 1016 C C . SER A 1 126 ? 19.490 1.223 3.046 1.00 43.06 126 SER A C 1
ATOM 1018 O O . SER A 1 126 ? 19.380 0.094 2.581 1.00 43.06 126 SER A O 1
ATOM 1020 N N . THR A 1 127 ? 20.523 1.534 3.827 1.00 40.22 127 THR A N 1
ATOM 1021 C CA . THR A 1 127 ? 21.437 0.544 4.423 1.00 40.22 127 THR A CA 1
ATOM 1022 C C . THR A 1 127 ? 20.821 -0.132 5.656 1.00 40.22 127 THR A C 1
ATOM 1024 O O . THR A 1 127 ? 21.509 -0.842 6.379 1.00 40.22 127 THR A O 1
ATOM 1027 N N . ARG A 1 128 ? 19.519 0.059 5.923 1.00 42.09 128 ARG A N 1
ATOM 1028 C CA . ARG A 1 128 ? 18.801 -0.605 7.027 1.00 42.09 128 ARG A CA 1
ATOM 1029 C C . ARG A 1 128 ? 18.203 -1.975 6.692 1.00 42.09 128 ARG A C 1
ATOM 1031 O O . ARG A 1 128 ? 17.582 -2.576 7.557 1.00 42.09 128 ARG A O 1
ATOM 1038 N N . CYS A 1 129 ? 18.456 -2.515 5.503 1.00 39.91 129 CYS A N 1
ATOM 1039 C CA . CYS A 1 129 ? 18.184 -3.924 5.195 1.00 39.91 129 CYS A CA 1
ATOM 1040 C C . CYS A 1 129 ? 19.407 -4.577 4.525 1.00 39.91 129 CYS A C 1
ATOM 1042 O O . CYS A 1 129 ? 19.319 -5.195 3.472 1.00 39.91 129 CYS A O 1
ATOM 1044 N N . GLY A 1 130 ? 20.590 -4.336 5.101 1.00 34.88 130 GLY A N 1
ATOM 1045 C CA . GLY A 1 130 ? 21.880 -4.738 4.535 1.00 34.88 130 GLY A CA 1
ATOM 1046 C C . GLY A 1 130 ? 22.828 -5.393 5.538 1.00 34.88 130 GLY A C 1
ATOM 1047 O O . GLY A 1 130 ? 24.034 -5.347 5.325 1.00 34.88 130 GLY A O 1
ATOM 1048 N N . THR A 1 131 ? 22.317 -5.989 6.619 1.00 38.19 131 THR A N 1
ATOM 1049 C CA . THR A 1 131 ? 23.158 -6.592 7.672 1.00 38.19 131 THR A CA 1
ATOM 1050 C C . THR A 1 131 ? 23.009 -8.106 7.795 1.00 38.19 131 THR A C 1
ATOM 1052 O O . THR A 1 131 ? 23.206 -8.637 8.877 1.00 38.19 131 THR A O 1
ATOM 1055 N N . PHE A 1 132 ? 22.665 -8.819 6.714 1.00 37.88 132 PHE A N 1
ATOM 1056 C CA . PHE A 1 132 ? 22.666 -10.292 6.763 1.00 37.88 132 PHE A CA 1
ATOM 1057 C C . PHE A 1 132 ? 23.219 -11.026 5.533 1.00 37.88 132 PHE A C 1
ATOM 1059 O O . PHE A 1 132 ? 23.423 -12.228 5.604 1.00 37.88 132 PHE A O 1
ATOM 1066 N N . ILE A 1 133 ? 23.541 -10.345 4.424 1.00 41.88 133 ILE A N 1
ATOM 1067 C CA . ILE A 1 133 ? 24.057 -11.031 3.214 1.00 41.88 133 ILE A CA 1
ATOM 1068 C C . ILE A 1 133 ? 25.587 -10.922 3.076 1.00 41.88 133 ILE A C 1
ATOM 1070 O O . ILE A 1 133 ? 26.196 -11.612 2.262 1.00 41.88 133 ILE A O 1
ATOM 1074 N N . ARG A 1 134 ? 26.258 -10.100 3.894 1.00 33.09 134 ARG A N 1
ATOM 1075 C CA . ARG A 1 134 ? 27.709 -9.891 3.750 1.00 33.09 134 ARG A CA 1
ATOM 1076 C C . ARG A 1 134 ? 28.585 -10.951 4.427 1.00 33.09 134 ARG A C 1
ATOM 1078 O O . ARG A 1 134 ? 29.741 -11.070 4.043 1.00 33.09 134 ARG A O 1
ATOM 1085 N N . GLU A 1 135 ? 28.055 -11.739 5.362 1.00 34.47 135 GLU A N 1
ATOM 1086 C CA . GLU A 1 135 ? 28.840 -12.784 6.044 1.00 34.47 135 GLU A CA 1
ATOM 1087 C C . GLU A 1 135 ? 28.764 -14.154 5.355 1.00 34.47 135 GLU A C 1
ATOM 1089 O O . GLU A 1 135 ? 29.718 -14.923 5.426 1.00 34.47 135 GLU A O 1
ATOM 1094 N N . SER A 1 136 ? 27.700 -14.452 4.604 1.00 39.84 136 SER A N 1
ATOM 1095 C CA . SER A 1 136 ? 27.535 -15.779 3.988 1.00 39.84 136 SER A CA 1
ATOM 1096 C C . SER A 1 136 ? 28.416 -15.986 2.750 1.00 39.84 136 SER A C 1
ATOM 1098 O O . SER A 1 136 ? 28.971 -17.063 2.565 1.00 39.84 136 SER A O 1
ATOM 1100 N N . VAL A 1 137 ? 28.609 -14.951 1.922 1.00 41.19 137 VAL A N 1
ATOM 1101 C CA . VAL A 1 137 ? 29.379 -15.083 0.667 1.00 41.19 137 VAL A CA 1
ATOM 1102 C C . VAL A 1 137 ? 30.893 -15.087 0.912 1.00 41.19 137 VAL A C 1
ATOM 1104 O O . VAL A 1 137 ? 31.629 -15.744 0.182 1.00 41.19 137 VAL A O 1
ATOM 1107 N N . VAL A 1 138 ? 31.376 -14.418 1.966 1.00 43.34 138 VAL A N 1
ATOM 1108 C CA . VAL A 1 138 ? 32.807 -14.457 2.322 1.00 43.34 138 VAL A CA 1
ATOM 1109 C C . VAL A 1 138 ? 33.178 -15.799 2.967 1.00 43.34 138 VAL A C 1
ATOM 1111 O O . VAL A 1 138 ? 34.266 -16.305 2.718 1.00 43.34 138 VAL A O 1
ATOM 1114 N N . ALA A 1 139 ? 32.264 -16.434 3.710 1.00 39.94 139 ALA A N 1
ATOM 1115 C CA . ALA A 1 139 ? 32.516 -17.738 4.328 1.00 39.94 139 ALA A CA 1
ATOM 1116 C C . ALA A 1 139 ? 32.584 -18.905 3.321 1.00 39.94 139 ALA A C 1
ATOM 1118 O O . ALA A 1 139 ? 33.254 -19.899 3.587 1.00 39.94 139 ALA A O 1
ATOM 1119 N N . GLN A 1 140 ? 31.931 -18.798 2.158 1.00 44.53 140 GLN A N 1
ATOM 1120 C CA . GLN A 1 140 ? 31.929 -19.869 1.150 1.00 44.53 140 GLN A CA 1
ATOM 1121 C C . GLN A 1 140 ? 33.129 -19.839 0.195 1.00 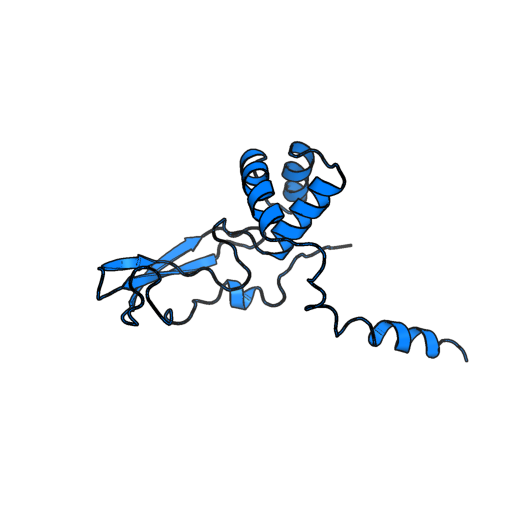44.53 140 GLN A C 1
ATOM 1123 O O . GLN A 1 140 ? 33.473 -20.876 -0.354 1.00 44.53 140 GLN A O 1
ATOM 1128 N N . LEU A 1 141 ? 33.828 -18.709 0.050 1.00 43.75 141 LEU A N 1
ATOM 1129 C CA . LEU A 1 141 ? 35.014 -18.622 -0.817 1.00 43.75 141 LEU A CA 1
ATOM 1130 C C . LEU A 1 141 ? 36.336 -18.976 -0.112 1.00 43.75 141 LEU A C 1
ATOM 1132 O O . LEU A 1 141 ? 37.375 -19.025 -0.766 1.00 43.75 141 LEU A O 1
ATOM 1136 N N . SER A 1 142 ? 36.316 -19.248 1.197 1.00 48.12 142 SER A N 1
ATOM 1137 C CA . SER A 1 142 ? 37.499 -19.705 1.947 1.00 48.12 142 SER A CA 1
ATOM 1138 C C . SER A 1 142 ? 37.591 -21.224 2.132 1.00 48.12 142 SER A C 1
ATOM 1140 O O . SER A 1 142 ? 38.608 -21.680 2.641 1.00 48.12 142 SER A O 1
ATOM 1142 N N . ASN A 1 143 ? 36.587 -22.006 1.716 1.00 48.38 143 ASN A N 1
ATOM 1143 C CA . ASN A 1 143 ? 36.555 -23.459 1.950 1.00 48.38 143 ASN A CA 1
ATOM 1144 C C . ASN A 1 143 ? 36.779 -24.339 0.708 1.00 48.38 143 ASN A C 1
ATOM 1146 O O . ASN A 1 143 ? 36.893 -25.548 0.866 1.00 48.38 143 ASN A O 1
ATOM 1150 N N . ASP A 1 144 ? 36.928 -23.765 -0.489 1.00 44.78 144 ASP A N 1
ATOM 1151 C CA . ASP A 1 144 ? 37.205 -24.529 -1.724 1.00 44.78 144 ASP A CA 1
ATOM 1152 C C . ASP A 1 144 ? 38.700 -24.526 -2.109 1.00 44.78 144 ASP A C 1
ATOM 1154 O O . ASP A 1 144 ? 39.074 -24.740 -3.261 1.00 44.78 144 ASP A O 1
ATOM 1158 N N . GLY A 1 145 ? 39.573 -24.255 -1.137 1.00 48.56 145 GLY A N 1
ATOM 1159 C CA . GLY A 1 145 ? 41.025 -24.250 -1.294 1.00 48.56 145 GLY A CA 1
ATOM 1160 C C . GLY A 1 145 ? 41.710 -25.319 -0.452 1.00 48.56 145 GLY A C 1
ATOM 1161 O O . GLY A 1 145 ? 42.553 -24.966 0.369 1.00 48.56 145 GLY A O 1
ATOM 1162 N N . HIS A 1 146 ? 41.354 -26.593 -0.636 1.00 42.50 146 HIS A N 1
ATOM 1163 C CA . HIS A 1 146 ? 42.173 -27.735 -0.219 1.00 42.50 146 HIS A CA 1
ATOM 1164 C C . HIS A 1 146 ? 42.026 -28.917 -1.174 1.00 42.50 146 HIS A C 1
ATOM 1166 O O . HIS A 1 146 ? 40.875 -29.258 -1.522 1.00 42.50 146 HIS A O 1
#